Protein AF-A0A448XSC4-F1 (afdb_monomer_lite)

Sequence (75 aa):
MGRQRIGLASGWLCKFKPYAPIRMPIFIQKSSFKAPDDASIPLIMIGAGTGVAPFRGFIQDRAYKLSSGFTSKQG

Structure (mmCIF, N/CA/C/O backbone):
data_AF-A0A448XSC4-F1
#
_entry.id   AF-A0A448XSC4-F1
#
loop_
_atom_site.group_PDB
_atom_site.id
_atom_site.type_symbol
_atom_site.label_atom_id
_atom_site.label_alt_id
_atom_site.label_comp_id
_atom_site.label_asym_id
_atom_site.label_entity_id
_atom_site.label_seq_id
_atom_site.pdbx_PDB_ins_code
_atom_site.Cartn_x
_atom_site.Cartn_y
_atom_site.Cartn_z
_atom_site.occupancy
_atom_site.B_iso_or_equiv
_atom_site.auth_seq_id
_atom_site.auth_comp_id
_atom_site.auth_asym_id
_atom_site.auth_atom_id
_atom_site.pdbx_PDB_model_num
ATOM 1 N N . MET A 1 1 ? 22.702 7.854 -28.761 1.00 59.66 1 MET A N 1
ATOM 2 C CA . MET A 1 1 ? 21.382 7.355 -28.307 1.00 59.66 1 MET A CA 1
ATOM 3 C C . MET A 1 1 ? 21.528 6.768 -26.908 1.00 59.66 1 MET A C 1
ATOM 5 O O . MET A 1 1 ? 22.477 6.027 -26.682 1.00 59.66 1 MET A O 1
ATOM 9 N N . GLY A 1 2 ? 20.667 7.144 -25.958 1.00 81.44 2 GLY A N 1
ATOM 10 C CA . GLY A 1 2 ? 20.758 6.702 -24.559 1.00 81.44 2 GLY A CA 1
ATOM 11 C C . GLY A 1 2 ? 20.121 5.328 -24.331 1.00 81.44 2 GLY A C 1
ATOM 12 O O . GLY A 1 2 ? 19.046 5.048 -24.852 1.00 81.44 2 GLY A O 1
ATOM 13 N N . ARG A 1 3 ? 20.773 4.465 -23.542 1.00 84.31 3 ARG A N 1
ATOM 14 C CA . ARG A 1 3 ? 20.227 3.158 -23.145 1.00 84.31 3 ARG A CA 1
ATOM 15 C C . ARG A 1 3 ? 19.128 3.347 -22.097 1.00 84.31 3 ARG A C 1
ATOM 17 O O . ARG A 1 3 ? 19.371 3.951 -21.054 1.00 84.31 3 ARG A O 1
ATOM 24 N N . GLN A 1 4 ? 17.949 2.780 -22.341 1.00 86.50 4 GLN A N 1
ATOM 25 C CA . GLN A 1 4 ? 16.859 2.783 -21.368 1.00 86.50 4 GLN A CA 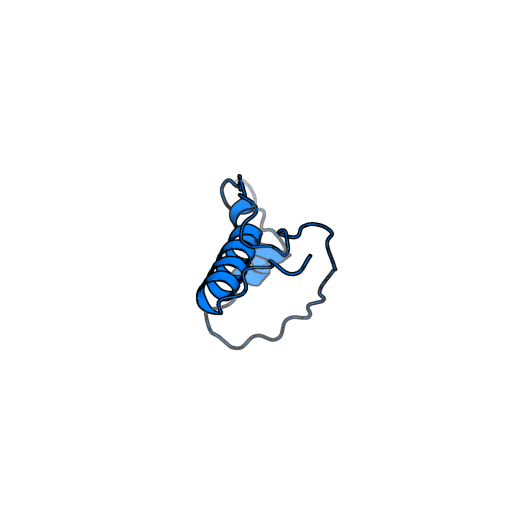1
ATOM 26 C C . GLN A 1 4 ? 17.257 1.974 -20.123 1.00 86.50 4 GLN A C 1
ATOM 28 O O . GLN A 1 4 ? 17.694 0.825 -20.225 1.00 86.50 4 GLN A O 1
ATOM 33 N N . ARG A 1 5 ? 17.124 2.581 -18.940 1.00 92.38 5 ARG A N 1
ATOM 34 C CA . ARG A 1 5 ? 17.355 1.916 -17.652 1.00 92.38 5 ARG A CA 1
ATOM 35 C C . ARG A 1 5 ? 16.014 1.488 -17.071 1.00 92.38 5 ARG A C 1
ATOM 37 O O . ARG A 1 5 ? 15.142 2.322 -16.862 1.00 92.38 5 ARG A O 1
ATOM 44 N N . ILE A 1 6 ? 15.865 0.193 -16.817 1.00 95.19 6 ILE A N 1
ATOM 45 C CA . ILE A 1 6 ? 14.645 -0.405 -16.269 1.00 95.19 6 ILE A CA 1
ATOM 46 C C . ILE A 1 6 ? 14.969 -0.939 -14.871 1.00 95.19 6 ILE A C 1
ATOM 48 O O . ILE A 1 6 ? 15.980 -1.616 -14.688 1.00 95.19 6 ILE A O 1
ATOM 52 N N . GLY A 1 7 ? 14.126 -0.626 -13.884 1.00 96.44 7 GLY A N 1
ATOM 53 C CA . GLY A 1 7 ? 14.272 -1.151 -12.525 1.00 96.44 7 GLY A CA 1
ATOM 54 C C . GLY A 1 7 ? 14.025 -2.658 -12.482 1.00 96.44 7 GLY A C 1
ATOM 55 O O . GLY A 1 7 ? 13.098 -3.144 -13.124 1.00 96.44 7 GLY A O 1
ATOM 56 N N . LEU A 1 8 ? 14.830 -3.406 -11.722 1.00 96.31 8 LEU A N 1
ATOM 57 C CA . LEU A 1 8 ? 14.725 -4.870 -11.685 1.00 96.31 8 LEU A CA 1
ATOM 58 C C . LEU A 1 8 ? 13.376 -5.332 -11.122 1.00 96.31 8 LEU A C 1
ATOM 60 O O . LEU A 1 8 ? 12.662 -6.063 -11.795 1.00 96.31 8 LEU A O 1
ATOM 64 N N . ALA A 1 9 ? 12.994 -4.863 -9.930 1.00 94.06 9 ALA A N 1
ATOM 65 C CA . ALA A 1 9 ? 11.748 -5.276 -9.283 1.00 94.06 9 ALA A CA 1
ATOM 66 C C . ALA A 1 9 ? 10.504 -4.723 -9.997 1.00 94.06 9 ALA A C 1
ATOM 68 O O . ALA A 1 9 ? 9.626 -5.484 -10.393 1.00 94.06 9 ALA A O 1
ATOM 69 N N . SER A 1 10 ? 10.445 -3.404 -10.208 1.00 94.81 10 SER A N 1
ATOM 70 C CA . SER A 1 10 ? 9.308 -2.747 -10.863 1.00 94.81 10 SER A CA 1
ATOM 71 C C . SER A 1 10 ? 9.164 -3.170 -12.324 1.00 94.81 10 SER A C 1
ATOM 73 O O . SER A 1 10 ? 8.069 -3.504 -12.759 1.00 94.81 10 SER A O 1
ATOM 75 N N . GLY A 1 11 ? 10.267 -3.236 -13.071 1.00 95.88 11 GLY A N 1
ATOM 76 C CA . GLY A 1 11 ? 10.262 -3.698 -14.455 1.00 95.88 11 GLY A CA 1
ATOM 77 C C . GLY A 1 11 ? 9.917 -5.176 -14.594 1.00 95.88 11 GLY A C 1
ATOM 78 O O . GLY A 1 11 ? 9.263 -5.545 -15.565 1.00 95.88 11 GLY A O 1
ATOM 79 N N . TRP A 1 12 ? 10.311 -6.025 -13.638 1.00 93.81 12 TRP A N 1
ATOM 80 C CA . TRP A 1 12 ? 9.866 -7.419 -13.600 1.00 93.81 12 TRP A CA 1
ATOM 81 C C . TRP A 1 12 ? 8.369 -7.527 -13.286 1.00 93.81 12 TRP A C 1
ATOM 83 O O . TRP A 1 12 ? 7.664 -8.238 -13.998 1.00 93.81 12 TRP A O 1
ATOM 93 N N . LEU A 1 13 ? 7.863 -6.761 -12.311 1.00 93.94 13 LEU A N 1
ATOM 94 C CA . LEU A 1 13 ? 6.438 -6.728 -11.960 1.00 93.94 13 LEU A CA 1
ATOM 95 C C . LEU A 1 13 ? 5.556 -6.257 -13.131 1.00 93.94 13 LEU A C 1
ATOM 97 O O . LEU A 1 13 ? 4.493 -6.827 -13.367 1.00 93.94 13 LEU A O 1
ATOM 101 N N . CYS A 1 14 ? 6.015 -5.276 -13.913 1.00 93.38 14 CYS A N 1
ATOM 102 C CA . CYS A 1 14 ? 5.291 -4.765 -15.082 1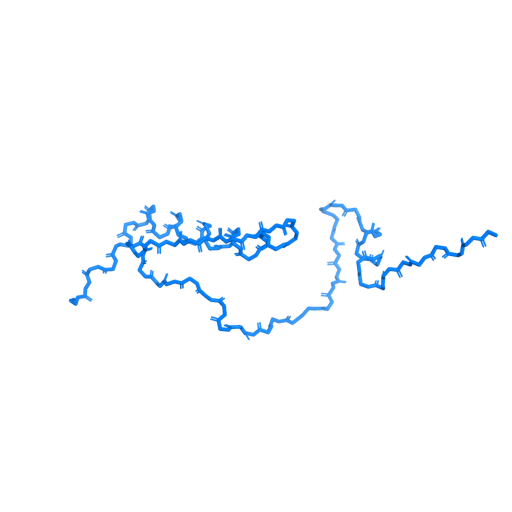.00 93.38 14 CYS A CA 1
ATOM 103 C C . CYS A 1 14 ? 5.105 -5.789 -16.219 1.00 93.38 14 CYS A C 1
ATOM 105 O O . CYS A 1 14 ? 4.333 -5.527 -17.138 1.00 93.38 14 CYS A O 1
ATOM 107 N N . LYS A 1 15 ? 5.798 -6.938 -16.201 1.00 93.00 15 LYS A N 1
ATOM 108 C CA . LYS A 1 15 ? 5.649 -7.980 -17.236 1.00 93.00 15 LYS A CA 1
ATOM 109 C C . LYS A 1 15 ? 4.385 -8.823 -17.063 1.00 93.00 15 LYS A C 1
ATOM 111 O O . LYS A 1 15 ? 4.023 -9.559 -17.979 1.00 93.00 15 LYS A O 1
ATOM 116 N N . PHE A 1 16 ? 3.734 -8.751 -15.905 1.00 93.56 16 PHE A N 1
ATOM 117 C CA . PHE A 1 16 ? 2.565 -9.567 -15.599 1.00 93.56 16 PHE A CA 1
ATOM 118 C C . PHE A 1 16 ? 1.265 -8.864 -15.990 1.00 93.56 16 PHE A C 1
ATOM 120 O O . PHE A 1 16 ? 1.107 -7.658 -15.807 1.00 93.56 16 PHE A O 1
ATOM 127 N N . LYS A 1 17 ? 0.307 -9.638 -16.510 1.00 94.12 17 LYS A N 1
ATOM 128 C CA . LYS A 1 17 ? -1.051 -9.145 -16.755 1.00 94.12 17 LYS A CA 1
ATOM 129 C C . LYS A 1 17 ? -1.797 -9.012 -15.422 1.00 94.12 17 LYS A C 1
ATOM 131 O O . LYS A 1 17 ? -1.688 -9.918 -14.591 1.00 94.12 17 LYS A O 1
ATOM 136 N N . PRO A 1 18 ? -2.586 -7.944 -15.221 1.00 92.50 18 PRO A N 1
ATOM 137 C CA . PRO A 1 18 ? -3.474 -7.842 -14.069 1.00 92.50 18 PRO A CA 1
ATOM 138 C C . PRO A 1 18 ? -4.351 -9.091 -13.930 1.00 92.50 18 PRO A C 1
ATOM 140 O O . PRO A 1 18 ? -4.816 -9.635 -14.931 1.00 92.50 18 PRO A O 1
ATOM 143 N N . TYR A 1 19 ? -4.567 -9.534 -12.690 1.00 91.00 19 TYR A N 1
ATOM 144 C CA . TYR A 1 19 ? -5.424 -10.674 -12.325 1.00 91.00 19 TYR A CA 1
ATOM 145 C C . TYR A 1 19 ? -4.975 -12.055 -12.834 1.00 91.00 19 TYR A C 1
ATOM 147 O O . TYR A 1 19 ? -5.643 -13.048 -12.555 1.00 91.00 19 TYR A O 1
ATOM 155 N N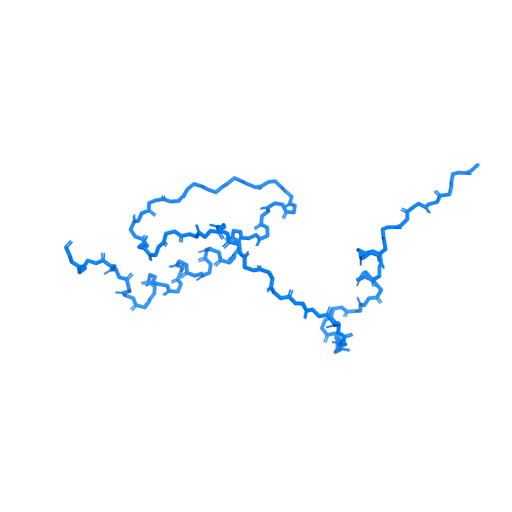 . ALA A 1 20 ? -3.838 -12.157 -13.530 1.00 93.62 20 ALA A N 1
ATOM 156 C CA . ALA A 1 20 ? -3.258 -13.449 -13.870 1.00 93.62 20 ALA A CA 1
ATOM 157 C C . ALA A 1 20 ? -2.637 -14.105 -12.620 1.00 93.62 20 ALA A C 1
ATOM 159 O O . ALA A 1 20 ? -1.990 -13.413 -11.826 1.00 93.62 20 ALA A O 1
ATOM 160 N N . PRO A 1 21 ? -2.783 -15.429 -12.432 1.00 91.50 21 PRO A N 1
ATOM 161 C CA . PRO A 1 21 ? -2.138 -16.123 -11.327 1.00 91.50 21 PRO A CA 1
ATOM 162 C C . PRO A 1 21 ? -0.617 -16.094 -11.511 1.00 91.50 21 PRO A C 1
ATOM 164 O O . PRO A 1 21 ? -0.087 -16.555 -12.522 1.00 91.50 21 PRO A O 1
ATOM 167 N N . ILE A 1 22 ? 0.090 -15.568 -10.513 1.00 92.88 22 ILE A N 1
ATOM 168 C CA . ILE A 1 22 ? 1.553 -15.499 -10.479 1.00 92.88 22 ILE A CA 1
ATOM 169 C C . ILE A 1 22 ? 2.059 -16.033 -9.142 1.00 92.88 22 ILE A C 1
ATOM 171 O O . ILE A 1 22 ? 1.456 -15.798 -8.096 1.00 92.88 22 ILE A O 1
ATOM 175 N N . ARG A 1 23 ? 3.180 -16.758 -9.163 1.00 92.31 23 ARG A N 1
ATOM 176 C CA . ARG A 1 23 ? 3.893 -17.157 -7.944 1.00 92.31 23 ARG A CA 1
ATOM 177 C C . ARG A 1 23 ? 5.053 -16.197 -7.733 1.00 92.31 23 ARG A C 1
ATOM 179 O O . ARG A 1 23 ? 5.953 -16.131 -8.566 1.00 92.31 23 ARG A O 1
ATOM 186 N N . MET A 1 24 ? 5.024 -15.461 -6.629 1.00 92.81 24 MET A N 1
ATOM 187 C CA . MET A 1 24 ? 6.080 -14.526 -6.247 1.00 92.81 24 MET A CA 1
ATOM 188 C C . MET A 1 24 ? 6.544 -14.856 -4.828 1.00 92.81 24 MET A C 1
ATOM 190 O O . MET A 1 24 ? 5.699 -14.944 -3.934 1.00 92.81 24 MET A O 1
ATOM 194 N N . PRO A 1 25 ? 7.852 -15.038 -4.592 1.00 93.88 25 PRO A N 1
ATOM 195 C CA . PRO A 1 25 ? 8.365 -15.165 -3.238 1.00 93.88 25 PRO A CA 1
ATOM 196 C C . PRO A 1 25 ? 8.203 -13.817 -2.526 1.00 93.88 25 PRO A C 1
ATOM 198 O O . PRO A 1 25 ? 8.738 -12.803 -2.972 1.00 93.88 25 PRO A O 1
ATOM 201 N N . ILE A 1 26 ? 7.445 -13.805 -1.433 1.00 96.06 26 ILE A N 1
ATOM 202 C CA . ILE A 1 26 ? 7.200 -12.616 -0.613 1.00 96.06 26 ILE A CA 1
ATOM 203 C C . ILE A 1 26 ? 7.439 -12.944 0.858 1.00 96.06 26 ILE A C 1
ATOM 205 O O . ILE A 1 26 ? 7.223 -14.072 1.299 1.00 96.06 26 ILE A O 1
ATOM 209 N N . PHE A 1 27 ? 7.851 -11.941 1.624 1.00 97.00 27 PHE A N 1
ATOM 210 C CA . PHE A 1 27 ? 7.897 -11.993 3.080 1.00 97.00 27 PHE A CA 1
ATOM 211 C C . PHE A 1 27 ? 7.346 -10.680 3.638 1.00 97.00 27 PHE A C 1
ATOM 213 O O . PHE A 1 27 ? 7.457 -9.632 3.001 1.00 97.00 27 PHE A O 1
ATOM 220 N N . ILE A 1 28 ? 6.737 -10.731 4.822 1.00 96.75 28 ILE A N 1
ATOM 221 C CA . ILE A 1 28 ? 6.174 -9.549 5.478 1.00 96.75 28 ILE A CA 1
ATOM 222 C C . ILE A 1 28 ? 7.137 -9.099 6.569 1.00 96.75 28 ILE A C 1
ATOM 224 O O . ILE A 1 28 ? 7.348 -9.803 7.556 1.00 96.75 28 ILE A O 1
ATOM 228 N N . GLN A 1 29 ? 7.693 -7.901 6.410 1.00 96.88 29 GLN A N 1
ATOM 229 C CA . GLN A 1 29 ? 8.463 -7.245 7.457 1.00 96.88 29 GLN A CA 1
ATOM 230 C C . GLN A 1 29 ? 7.531 -6.391 8.320 1.00 96.88 29 GLN A C 1
ATOM 232 O O . GLN A 1 29 ? 6.820 -5.521 7.817 1.00 96.88 29 GLN A O 1
ATOM 237 N N . LYS A 1 30 ? 7.532 -6.633 9.634 1.00 96.38 30 LYS A N 1
ATOM 238 C CA . LYS A 1 30 ? 6.756 -5.822 10.580 1.00 96.38 30 LYS A CA 1
ATOM 239 C C . LYS A 1 30 ? 7.330 -4.404 10.644 1.00 96.38 30 LYS A C 1
ATOM 241 O O . LYS A 1 30 ? 8.542 -4.230 10.723 1.00 96.38 30 LYS A O 1
ATOM 246 N N . SER A 1 31 ? 6.445 -3.412 10.655 1.00 96.19 31 SER A N 1
ATOM 247 C CA . SER A 1 31 ? 6.780 -1.991 10.782 1.00 96.19 31 SER A CA 1
ATOM 248 C C . SER A 1 31 ? 6.132 -1.390 12.033 1.00 96.19 31 SER A C 1
ATOM 250 O O . SER A 1 31 ? 5.108 -1.886 12.515 1.00 96.19 31 SER A O 1
ATOM 252 N N . SER A 1 32 ? 6.721 -0.312 12.548 1.00 95.94 32 SER A N 1
ATOM 253 C CA . SER A 1 32 ? 6.112 0.562 13.558 1.00 95.94 32 SER A CA 1
ATOM 254 C C . SER A 1 32 ? 5.082 1.528 12.960 1.00 95.94 32 SER A C 1
ATOM 256 O O . SER A 1 32 ? 4.342 2.163 13.706 1.00 95.94 32 SER A O 1
ATOM 258 N N . PHE A 1 33 ? 4.997 1.625 11.628 1.00 95.62 33 PHE A N 1
ATOM 259 C CA . PHE A 1 33 ? 4.025 2.461 10.928 1.00 95.62 33 PHE A CA 1
ATOM 260 C C . PHE A 1 33 ? 2.618 1.865 11.039 1.00 95.62 33 PHE A C 1
ATOM 262 O O . PHE A 1 33 ? 2.239 0.980 10.268 1.00 95.62 33 PHE A O 1
ATOM 269 N N . LYS A 1 34 ? 1.858 2.331 12.030 1.00 94.12 34 LYS A N 1
ATOM 270 C CA . LYS A 1 34 ? 0.521 1.837 12.367 1.00 94.12 34 LYS A CA 1
ATOM 271 C C . LYS A 1 34 ? -0.417 3.002 12.660 1.00 94.12 34 LYS A C 1
ATOM 273 O O . LYS A 1 34 ? 0.014 4.028 13.180 1.00 94.12 34 LYS A O 1
ATOM 278 N N . ALA A 1 35 ? -1.693 2.826 12.338 1.00 92.75 35 ALA A N 1
ATOM 279 C CA . ALA A 1 35 ? -2.741 3.712 12.820 1.00 92.75 35 ALA A CA 1
ATOM 280 C C . ALA A 1 35 ? -3.040 3.418 14.305 1.00 92.75 35 ALA A C 1
ATOM 282 O O . ALA A 1 35 ? -2.820 2.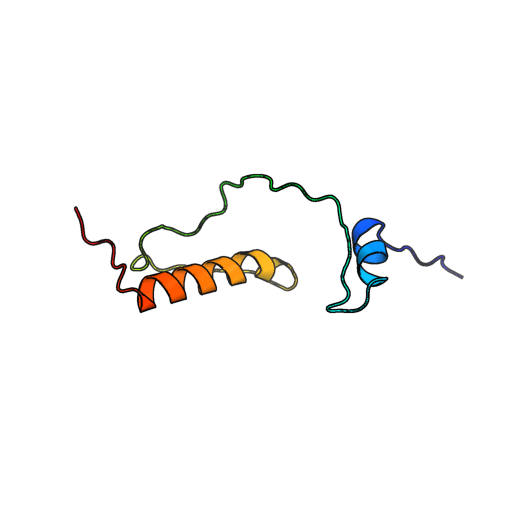287 14.746 1.00 92.75 35 ALA A O 1
ATOM 283 N N . PRO A 1 36 ? -3.547 4.398 15.071 1.00 92.19 36 PRO A N 1
ATOM 284 C CA . PRO A 1 36 ? -4.091 4.158 16.400 1.00 92.19 36 PRO A CA 1
ATOM 285 C C . PRO A 1 36 ? -5.216 3.120 16.367 1.00 92.19 36 PRO A C 1
ATOM 287 O O . PRO A 1 36 ? -5.995 3.057 15.411 1.00 92.19 36 PRO A O 1
ATOM 290 N N . ASP A 1 37 ? -5.316 2.327 17.432 1.00 87.69 37 ASP A N 1
ATOM 291 C CA . ASP A 1 37 ? -6.367 1.316 17.548 1.00 87.69 37 ASP A CA 1
ATOM 292 C C . ASP A 1 37 ? -7.751 1.954 17.700 1.00 87.69 37 ASP A C 1
ATOM 294 O O . ASP A 1 37 ? -8.714 1.482 17.092 1.00 87.69 37 ASP A O 1
ATOM 298 N N . ASP A 1 38 ? -7.826 3.067 18.435 1.00 88.31 38 ASP A N 1
ATOM 299 C CA . ASP A 1 38 ? -9.053 3.832 18.624 1.00 88.31 38 ASP A CA 1
ATOM 300 C C . ASP A 1 38 ? -9.396 4.693 17.396 1.00 88.31 38 ASP A C 1
ATOM 302 O O . ASP A 1 38 ? -8.686 5.632 17.020 1.00 88.31 38 ASP A O 1
ATOM 306 N N . ALA A 1 39 ? -10.551 4.392 16.801 1.00 87.25 39 ALA A N 1
ATOM 307 C CA . ALA A 1 39 ? -11.107 5.107 15.662 1.00 87.25 39 ALA A CA 1
ATOM 308 C C . ALA A 1 39 ? -11.639 6.510 16.011 1.00 87.25 39 ALA A C 1
ATOM 310 O O . ALA A 1 39 ? -11.997 7.251 15.090 1.00 87.25 39 ALA A O 1
ATOM 311 N N . SER A 1 40 ? -11.692 6.900 17.289 1.00 86.69 40 SER A N 1
ATOM 312 C CA . SER A 1 40 ? -12.035 8.267 17.702 1.00 86.69 40 SER A CA 1
ATOM 313 C C . SER A 1 40 ? -10.880 9.254 17.478 1.00 86.69 40 SER A C 1
ATOM 315 O O . SER A 1 40 ? -11.110 10.428 17.184 1.00 86.69 40 SER A O 1
ATOM 317 N N . ILE A 1 41 ? -9.633 8.770 17.518 1.00 92.19 41 ILE A N 1
ATOM 318 C CA . ILE A 1 41 ? -8.436 9.609 17.413 1.00 92.19 41 ILE A CA 1
ATOM 319 C C . ILE A 1 41 ? -8.325 10.159 15.982 1.00 92.19 41 ILE A C 1
ATOM 321 O O . ILE A 1 41 ? -8.279 9.374 15.024 1.00 92.19 41 ILE A O 1
ATOM 325 N N . PRO A 1 42 ? -8.292 11.486 15.771 1.00 93.06 42 PRO A N 1
ATOM 326 C CA . PRO A 1 42 ? -8.173 12.058 14.434 1.00 93.06 42 PRO A CA 1
ATOM 327 C C . PRO A 1 42 ? -6.824 11.688 13.799 1.00 93.06 42 PRO A C 1
ATOM 329 O O . PRO A 1 42 ? -5.787 11.692 14.457 1.00 93.06 42 PRO A O 1
ATOM 332 N N . LEU A 1 43 ? -6.837 11.363 12.504 1.00 93.75 43 LEU A N 1
ATOM 333 C CA . LEU A 1 43 ? -5.645 11.014 11.728 1.00 93.75 43 LEU A CA 1
ATOM 334 C C . LEU A 1 43 ? -5.418 12.036 10.615 1.00 93.75 43 LEU A C 1
ATOM 336 O O . LEU A 1 43 ? -6.309 12.269 9.801 1.00 93.75 43 LEU A O 1
ATOM 340 N N . ILE A 1 44 ? -4.203 12.582 10.538 1.00 95.81 44 ILE A N 1
ATOM 341 C CA . ILE A 1 44 ? -3.740 13.398 9.411 1.00 95.81 44 ILE A CA 1
ATOM 342 C C . ILE A 1 44 ? -2.757 12.547 8.604 1.00 95.81 44 ILE A C 1
ATOM 344 O O . ILE A 1 44 ? -1.722 12.127 9.118 1.00 95.81 44 ILE A O 1
ATOM 348 N N . MET A 1 45 ? -3.087 12.270 7.343 1.00 96.69 45 MET A N 1
ATOM 349 C CA . MET A 1 45 ? -2.274 11.450 6.439 1.00 96.69 45 MET A CA 1
ATOM 350 C C . MET A 1 45 ? -1.789 12.309 5.272 1.00 96.69 45 MET A C 1
ATOM 352 O O . MET A 1 45 ? -2.599 12.921 4.581 1.00 96.69 45 MET A O 1
ATOM 356 N N . ILE A 1 46 ? -0.475 12.345 5.041 1.00 96.50 46 ILE A N 1
ATOM 357 C CA . ILE A 1 46 ? 0.150 13.125 3.964 1.00 96.50 46 ILE A CA 1
ATOM 358 C C . ILE A 1 46 ? 0.959 12.167 3.092 1.00 96.50 46 ILE A C 1
ATOM 360 O O . ILE A 1 46 ? 1.929 11.570 3.555 1.00 96.50 46 ILE A O 1
ATOM 364 N N . GLY A 1 47 ? 0.574 12.016 1.825 1.00 94.81 47 GLY A N 1
ATOM 365 C CA . GLY A 1 47 ? 1.288 11.169 0.871 1.00 94.81 47 GLY A CA 1
ATOM 366 C C . GLY A 1 47 ? 1.077 11.625 -0.564 1.00 94.81 47 GLY A C 1
ATOM 367 O O . GLY A 1 47 ? -0.054 11.674 -1.036 1.00 94.81 47 GLY A O 1
ATOM 368 N N . ALA A 1 48 ? 2.171 11.922 -1.265 1.00 97.25 48 ALA A N 1
ATOM 369 C CA . ALA A 1 48 ?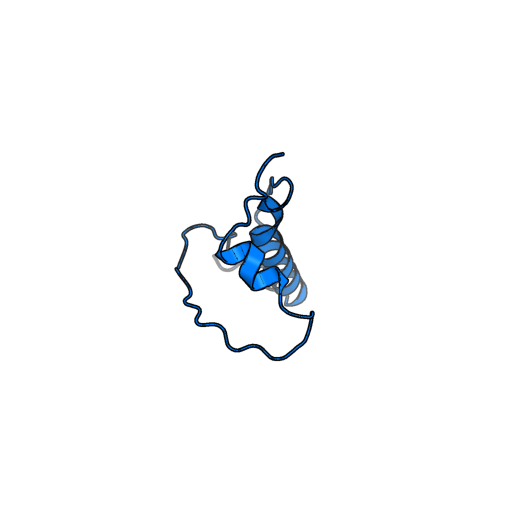 2.161 12.223 -2.693 1.00 97.25 48 ALA A CA 1
ATOM 370 C C . ALA A 1 48 ? 2.547 10.979 -3.509 1.00 97.25 48 ALA A C 1
ATOM 372 O O . ALA A 1 48 ? 3.454 10.230 -3.134 1.00 97.25 48 ALA A O 1
ATOM 373 N N . GLY A 1 49 ? 1.866 10.754 -4.635 1.00 97.19 49 GLY A N 1
ATOM 374 C CA . GLY A 1 49 ? 2.151 9.635 -5.538 1.00 97.19 49 GLY A CA 1
ATOM 375 C C . GLY A 1 49 ? 2.097 8.275 -4.833 1.00 97.19 49 GLY A C 1
ATOM 376 O O . GLY A 1 49 ? 1.117 7.939 -4.172 1.00 97.19 49 GLY A O 1
ATOM 377 N N . THR A 1 50 ? 3.164 7.484 -4.950 1.00 96.31 50 THR A N 1
ATOM 378 C CA . THR A 1 50 ? 3.262 6.144 -4.341 1.00 96.31 50 THR A CA 1
ATOM 379 C C . THR A 1 50 ? 3.225 6.159 -2.811 1.00 96.31 50 THR A C 1
ATOM 381 O O . THR A 1 50 ? 2.902 5.136 -2.206 1.00 96.31 50 THR A O 1
ATOM 384 N N . GLY A 1 51 ? 3.460 7.315 -2.178 1.00 96.12 51 GLY A N 1
ATOM 385 C CA . GLY A 1 51 ? 3.343 7.493 -0.730 1.00 96.12 51 GLY A CA 1
ATOM 386 C C . GLY A 1 51 ? 1.926 7.289 -0.183 1.00 96.12 51 GLY A C 1
ATOM 387 O O . GLY A 1 51 ? 1.763 7.147 1.023 1.00 96.12 51 GLY A O 1
ATOM 388 N N . VAL A 1 52 ? 0.900 7.215 -1.040 1.00 96.88 52 VAL A N 1
ATOM 389 C CA . VAL A 1 52 ? -0.480 6.903 -0.623 1.00 96.88 52 VAL A CA 1
ATOM 390 C C . VAL A 1 52 ? -0.679 5.434 -0.220 1.00 96.88 52 VAL A C 1
ATOM 392 O O . VAL A 1 52 ? -1.662 5.097 0.441 1.00 96.88 52 VAL A O 1
ATOM 395 N N . ALA A 1 53 ? 0.239 4.544 -0.616 1.00 97.00 53 ALA A N 1
ATOM 396 C CA . ALA A 1 53 ? 0.085 3.096 -0.492 1.00 97.00 53 ALA A CA 1
ATOM 397 C C . ALA A 1 53 ? -0.330 2.597 0.911 1.00 97.00 53 ALA A C 1
ATOM 399 O O . ALA A 1 53 ? -1.322 1.868 0.984 1.00 97.00 53 ALA A O 1
ATOM 400 N N . PRO A 1 54 ? 0.334 2.974 2.022 1.00 96.06 54 PRO A N 1
ATOM 401 C CA . PRO A 1 54 ? -0.034 2.444 3.334 1.00 96.06 54 PRO A CA 1
ATOM 402 C C . PRO A 1 54 ? -1.335 3.057 3.878 1.00 96.06 54 PRO A C 1
ATOM 404 O O . PRO A 1 54 ? -2.082 2.390 4.593 1.00 96.06 54 PRO A O 1
ATOM 407 N N . PHE A 1 55 ? -1.663 4.294 3.491 1.00 97.00 55 PHE A N 1
ATOM 408 C CA . PHE A 1 55 ? -2.869 4.985 3.956 1.00 97.00 55 PHE A CA 1
ATOM 409 C C . PHE A 1 55 ? -4.153 4.332 3.453 1.00 97.00 55 PHE A C 1
ATOM 411 O O . PHE A 1 55 ? -5.164 4.357 4.150 1.00 97.00 55 PHE A O 1
ATOM 418 N N . ARG A 1 56 ? -4.110 3.676 2.285 1.00 96.25 56 ARG A N 1
ATOM 419 C CA . ARG A 1 56 ? -5.240 2.873 1.796 1.00 96.25 56 ARG A CA 1
ATOM 420 C C . ARG A 1 56 ? -5.642 1.798 2.808 1.00 96.25 56 ARG A C 1
ATOM 422 O O . ARG A 1 56 ? -6.830 1.638 3.063 1.00 96.25 56 ARG A O 1
ATOM 429 N N . GLY A 1 57 ? -4.663 1.122 3.412 1.00 95.50 57 GLY A N 1
ATOM 430 C CA . GLY A 1 57 ? -4.909 0.127 4.457 1.00 95.50 57 GLY A CA 1
ATOM 431 C C . GLY A 1 57 ? -5.480 0.750 5.731 1.00 95.50 57 GLY A C 1
ATOM 432 O O . GLY A 1 57 ? -6.443 0.229 6.279 1.00 95.50 57 GLY A O 1
ATOM 433 N N . PHE A 1 58 ? -4.957 1.901 6.168 1.00 95.62 58 PHE A N 1
ATOM 434 C CA . PHE A 1 58 ? -5.464 2.592 7.364 1.00 95.62 58 PHE A CA 1
ATOM 435 C C . PHE A 1 58 ? -6.911 3.067 7.207 1.00 95.62 58 PHE A C 1
ATOM 437 O O . PHE A 1 58 ? -7.700 2.950 8.141 1.00 95.62 58 PHE A O 1
ATOM 444 N N . ILE A 1 59 ? -7.282 3.571 6.027 1.00 94.81 59 ILE A N 1
ATOM 445 C CA . ILE A 1 59 ? -8.663 3.979 5.737 1.00 94.81 59 ILE A CA 1
ATOM 446 C C . ILE A 1 59 ? -9.593 2.763 5.749 1.00 94.81 59 ILE A C 1
ATOM 448 O O . ILE A 1 59 ? -10.669 2.837 6.336 1.00 94.81 59 ILE A O 1
ATOM 452 N N . GLN A 1 60 ? -9.178 1.649 5.138 1.00 95.19 60 GLN A N 1
ATOM 453 C CA . GLN A 1 60 ? -9.956 0.406 5.133 1.00 95.19 60 GLN A CA 1
ATOM 454 C C . GLN A 1 60 ? -10.160 -0.147 6.549 1.00 95.19 60 GLN A C 1
ATOM 456 O O . GLN A 1 60 ? -11.292 -0.449 6.920 1.00 95.19 60 GLN A O 1
ATOM 461 N N . ASP A 1 61 ? -9.095 -0.218 7.352 1.00 93.62 61 ASP A N 1
ATOM 462 C CA . ASP A 1 61 ? -9.154 -0.663 8.749 1.00 93.62 61 ASP A CA 1
ATOM 463 C C . ASP A 1 61 ? -10.067 0.238 9.593 1.00 93.62 61 ASP A C 1
ATOM 465 O O . ASP A 1 61 ? -10.943 -0.241 10.314 1.00 93.62 61 ASP A O 1
ATOM 469 N N . ARG A 1 62 ? -9.940 1.562 9.447 1.00 92.81 62 ARG A N 1
ATOM 470 C CA . ARG A 1 62 ? -10.781 2.517 10.177 1.00 92.81 62 ARG A CA 1
ATOM 471 C C . ARG A 1 62 ? -12.248 2.443 9.762 1.00 92.81 62 ARG A C 1
ATOM 473 O O . ARG A 1 62 ? -13.119 2.488 10.626 1.00 92.81 62 ARG A O 1
ATOM 480 N N . ALA A 1 63 ? -12.532 2.322 8.465 1.00 92.75 63 ALA A N 1
ATOM 481 C CA . ALA A 1 63 ? -13.894 2.159 7.963 1.00 92.75 63 ALA A CA 1
ATOM 482 C C . ALA A 1 63 ? -14.535 0.877 8.510 1.00 92.75 63 ALA A C 1
ATOM 484 O O . ALA A 1 63 ? -15.680 0.910 8.962 1.00 92.75 63 ALA A O 1
ATOM 485 N N . TYR A 1 64 ? -13.770 -0.219 8.545 1.00 92.75 64 TYR A N 1
ATOM 486 C CA . TYR A 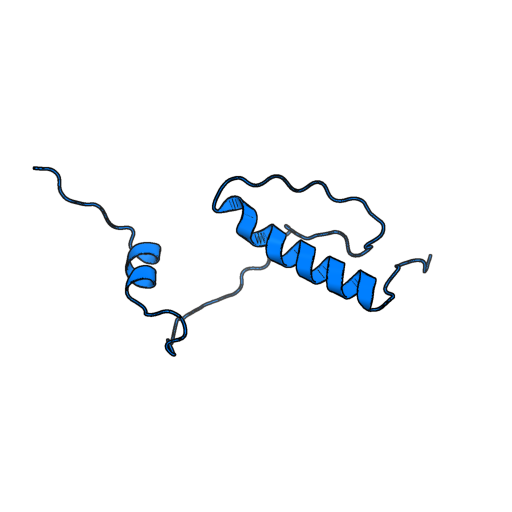1 64 ? -14.203 -1.468 9.158 1.00 92.75 64 TYR A CA 1
ATOM 487 C C . TYR A 1 64 ? -14.535 -1.274 10.645 1.00 92.75 64 TYR A C 1
ATOM 489 O O . TYR A 1 64 ? -15.676 -1.522 11.031 1.00 92.75 64 TYR A O 1
ATOM 497 N N . LYS A 1 65 ? -13.608 -0.722 11.443 1.00 89.44 65 LYS A N 1
ATOM 498 C CA . LYS A 1 65 ? -13.799 -0.458 12.885 1.00 89.44 65 LYS A CA 1
ATOM 499 C C . LYS A 1 65 ? -15.037 0.393 13.188 1.00 89.44 65 LYS A C 1
ATOM 501 O O . LYS A 1 65 ? -15.798 0.072 14.101 1.00 89.44 65 LYS A O 1
ATOM 506 N N . LEU A 1 66 ? -15.257 1.455 12.411 1.00 87.75 66 LEU A N 1
ATOM 507 C CA . LEU A 1 66 ? -16.433 2.318 12.558 1.00 87.75 66 LEU A CA 1
ATOM 508 C C . LEU A 1 66 ? -17.728 1.574 12.210 1.00 87.75 66 LEU A C 1
ATOM 510 O O . LEU A 1 66 ? -18.702 1.672 12.951 1.00 87.75 66 LEU A O 1
ATOM 514 N N . SER A 1 67 ? -17.734 0.800 11.119 1.00 89.19 67 SER A N 1
ATOM 515 C CA . SER A 1 67 ? -18.911 0.025 10.703 1.00 89.19 67 SER A CA 1
ATOM 516 C C . SER A 1 67 ? -19.274 -1.094 11.684 1.00 89.19 67 SER A C 1
ATOM 518 O O . SER A 1 67 ? -20.451 -1.389 11.871 1.00 89.19 67 SER A O 1
ATOM 520 N N . SER A 1 68 ? -18.281 -1.687 12.351 1.00 84.00 68 SER A N 1
ATOM 521 C CA . SER A 1 68 ? -18.472 -2.759 13.328 1.00 84.00 68 SER A CA 1
ATOM 522 C C . SER A 1 68 ? -18.833 -2.259 14.732 1.00 84.00 68 SER A C 1
ATOM 524 O O . SER A 1 68 ? -18.894 -3.063 15.657 1.00 84.00 68 SER A O 1
ATOM 526 N N . GLY A 1 69 ? -19.022 -0.947 14.929 1.00 72.31 69 GLY A N 1
ATOM 527 C CA . GLY A 1 69 ? -19.319 -0.369 16.245 1.00 72.31 69 GLY A CA 1
ATOM 528 C C . GLY A 1 69 ? -18.151 -0.439 17.238 1.00 72.31 69 GLY A C 1
ATOM 529 O O . GLY A 1 69 ? -18.361 -0.324 18.443 1.00 72.31 69 GLY A O 1
ATOM 530 N N . PHE A 1 70 ? -16.917 -0.619 16.753 1.00 62.28 70 PHE A N 1
ATOM 531 C CA . PHE A 1 70 ? -15.707 -0.656 17.577 1.00 62.28 70 PHE A CA 1
ATOM 532 C C . PHE A 1 70 ? -15.295 0.779 17.942 1.00 62.28 70 PHE A C 1
ATOM 534 O O . PHE A 1 70 ? -14.340 1.342 17.409 1.00 62.28 70 PHE A O 1
ATOM 541 N N . THR A 1 71 ? -16.046 1.412 18.841 1.00 59.38 71 THR A N 1
ATOM 542 C CA . THR A 1 71 ? -15.590 2.623 19.530 1.00 59.38 71 THR A CA 1
ATOM 543 C C . THR A 1 71 ? -14.933 2.178 20.824 1.00 59.38 71 THR A C 1
ATOM 545 O O . THR A 1 71 ? -15.627 1.725 21.735 1.00 59.38 71 THR A O 1
ATOM 548 N N . SER A 1 72 ? -13.604 2.262 20.905 1.00 56.72 72 SER A N 1
ATOM 549 C CA . SER A 1 72 ? -12.855 1.903 22.110 1.00 56.72 72 SER A CA 1
ATOM 550 C C . SER A 1 72 ? -13.104 2.940 23.211 1.00 56.72 72 SER A C 1
ATOM 552 O O . SER A 1 72 ? -12.259 3.777 23.502 1.00 56.72 72 SER A O 1
ATOM 554 N N . LYS A 1 73 ? -14.285 2.889 23.830 1.00 50.75 73 LYS A N 1
ATOM 555 C CA . LYS A 1 73 ? -14.523 3.381 25.186 1.00 50.75 73 LYS A CA 1
ATOM 556 C C . LYS A 1 73 ? -14.667 2.174 26.104 1.00 50.75 73 LYS A C 1
ATOM 558 O O . LYS A 1 73 ? -15.775 1.770 26.438 1.00 50.75 73 LYS A O 1
ATOM 563 N N . GLN A 1 74 ? -13.538 1.595 26.489 1.00 43.41 74 GLN A N 1
ATOM 564 C CA . GLN A 1 74 ? -13.418 0.754 27.677 1.00 43.41 74 GLN A CA 1
ATOM 565 C C . GLN A 1 74 ? -12.144 1.200 28.397 1.00 43.41 74 GLN A C 1
ATOM 567 O O . GLN A 1 74 ? -11.043 0.873 27.960 1.00 43.41 74 GLN A O 1
ATOM 572 N N . GLY A 1 75 ? -12.331 2.010 29.444 1.00 38.62 75 GLY A N 1
ATOM 573 C CA . GLY A 1 75 ? -11.281 2.641 30.248 1.00 38.62 75 GLY A CA 1
ATOM 574 C C . GLY A 1 75 ? -11.572 4.107 30.499 1.00 38.62 75 GLY A C 1
ATOM 575 O O . GLY A 1 75 ? -11.043 4.927 29.723 1.00 38.62 75 GLY A O 1
#

pLDDT: mean 89.32, std 12.62, range [38.62, 97.25]

Radius of gyration: 18.57 Å; chains: 1; bounding box: 41×31×59 Å

Organism: NCBI:txid117903

Secondary structure (DSSP, 8-state):
-PPPP--HHHHHHTTSPTT------------S----S-TTS-------GGGGHHHHHHHHHHHHHHHTT------

InterPro domains:
  IPR001709 Flavoprotein pyridine nucleotide cytochrome reductase [PR00371] (7-16)
  IPR001709 Flavoprotein pyridine nucleotide cytochrome reductase [PR00371] (44-63)
  IPR039261 Ferredoxin-NADP reductase (FNR), nucleotide-binding domain [G3DSA:3.40.50.80] (30-74)
  IPR039261 Ferredoxin-NADP reductase (FNR), nucleotide-binding domain [SSF52343] (32-68)

Foldseek 3Di:
DDDDDDDPPVNVVVVDDPPDDDDDDDDDDDDPPDDDPALVDDDDQDADDPRCVVVVVVVVNSVVCVVVVNHPPDD